Protein AF-A0A5C3MSL3-F1 (afdb_monomer_lite)

S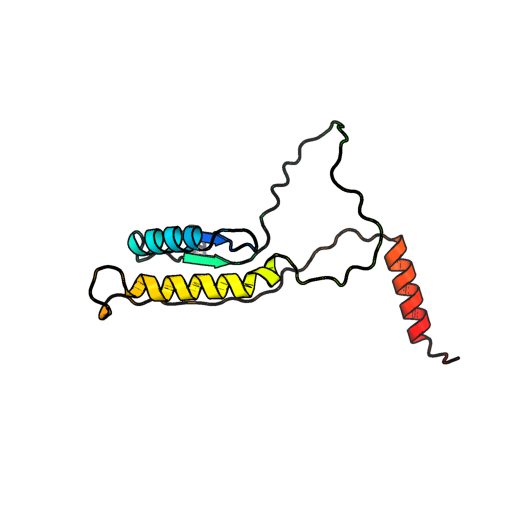equence (151 aa):
MAVPETPQAGSREKDAYEIRITPGGKIQGWVANALEFLEKNKNKPLVLHTLPGKQNKTPEMDGQNVRDTTTRTTETRKQGLSPSTSAVPRLISVVEIIKREFIKLDGSPEDRTLHQYNQIGCLEQTDTVIDETGDEARRDALLKALEGKNQ

Secondary structure (DSSP, 8-state):
-PPPPP---------PEEEE--TTS-HHHHHHHHHHHHHH-TTS-EEEE-PPPP--------------S----------PPPHHHHTHHHHHHHHHHHHHHHHHSSS-GGG--------------------HHHHHHHHHHHHHHHT----

Foldseek 3Di:
DDDDDDPPDDDPDPQEAEDAFFPPDDLVVLLVVLLVCCVVPVPGHYHYALDDDPPPPPDDDDDDDDDDDDDDDPDPPPDDDDRSVVRVVVSVVSVVSNVVVNCVPPDDSVVDDDDDDDDDDDDPDPPPPPPVVVVVVVVVVVVVVVVPDDD

Structure (mmCIF, N/CA/C/O backbone):
data_AF-A0A5C3MSL3-F1
#
_entry.id   AF-A0A5C3MSL3-F1
#
loop_
_atom_site.group_PDB
_atom_site.id
_atom_site.type_symbol
_atom_site.label_atom_id
_atom_site.label_alt_id
_atom_site.label_comp_id
_atom_site.label_asym_id
_atom_site.label_entity_id
_atom_site.label_seq_id
_atom_site.pdbx_PDB_ins_code
_atom_site.Cartn_x
_atom_site.Cartn_y
_atom_site.Cartn_z
_atom_site.occupancy
_atom_site.B_iso_or_equiv
_atom_site.auth_seq_id
_atom_site.auth_comp_id
_atom_site.auth_asym_id
_atom_site.auth_atom_id
_atom_site.pdbx_PDB_model_num
ATOM 1 N N . MET A 1 1 ? -14.176 -52.289 1.161 1.00 40.97 1 MET A N 1
ATOM 2 C CA . MET A 1 1 ? -13.041 -51.355 1.006 1.00 40.97 1 MET A CA 1
ATOM 3 C C . MET A 1 1 ? -13.606 -50.039 0.507 1.00 40.97 1 MET A C 1
ATOM 5 O O . MET A 1 1 ? -13.951 -49.952 -0.661 1.00 40.97 1 MET A O 1
ATOM 9 N N . ALA A 1 2 ? -13.821 -49.083 1.409 1.00 46.75 2 ALA A N 1
ATOM 10 C CA . ALA A 1 2 ? -14.269 -47.740 1.056 1.00 46.75 2 ALA A CA 1
ATOM 11 C C . ALA A 1 2 ? -13.032 -46.846 0.931 1.00 46.75 2 ALA A C 1
ATOM 13 O O . ALA A 1 2 ? -12.163 -46.863 1.803 1.00 46.75 2 ALA A O 1
ATOM 14 N N . VAL A 1 3 ? -12.932 -46.143 -0.190 1.00 56.00 3 VAL A N 1
ATOM 15 C CA . VAL A 1 3 ? -11.865 -45.185 -0.484 1.00 56.00 3 VAL A CA 1
ATOM 16 C C . VAL A 1 3 ? -12.135 -43.926 0.351 1.00 56.00 3 VAL A C 1
ATOM 18 O O . VAL A 1 3 ? -13.281 -43.476 0.351 1.00 56.00 3 VAL A O 1
ATOM 21 N N . PRO A 1 4 ? -11.161 -43.358 1.081 1.00 53.53 4 PRO A N 1
ATOM 22 C CA . PRO A 1 4 ? -11.384 -42.105 1.788 1.00 53.53 4 PRO A CA 1
ATOM 23 C C . PRO A 1 4 ? -11.431 -40.944 0.788 1.00 53.53 4 PRO A C 1
ATOM 25 O O . PRO A 1 4 ? -10.540 -40.795 -0.050 1.00 53.53 4 PRO A O 1
ATOM 28 N N . GLU A 1 5 ? -12.487 -40.138 0.885 1.00 47.66 5 GLU A N 1
ATOM 29 C CA . GLU A 1 5 ? -12.638 -38.881 0.161 1.00 47.66 5 GLU A CA 1
ATOM 30 C C . GLU A 1 5 ? -11.492 -37.927 0.512 1.00 47.66 5 GLU A C 1
ATOM 32 O O . GLU A 1 5 ? -11.238 -37.598 1.672 1.00 47.66 5 GLU A O 1
ATOM 37 N N . THR A 1 6 ? -10.787 -37.480 -0.520 1.00 56.47 6 THR A N 1
ATOM 38 C CA . THR A 1 6 ? -9.798 -36.410 -0.449 1.00 56.47 6 THR A CA 1
ATOM 39 C C . THR A 1 6 ? -10.501 -35.114 -0.024 1.00 56.47 6 THR A C 1
ATOM 41 O O . THR A 1 6 ? -11.505 -34.756 -0.646 1.00 56.47 6 THR A O 1
ATOM 44 N N . PRO A 1 7 ? -10.007 -34.366 0.981 1.00 48.31 7 PRO A N 1
ATOM 45 C CA . PRO A 1 7 ? -10.606 -33.088 1.337 1.00 48.31 7 PRO A CA 1
ATOM 46 C C . PRO A 1 7 ? -10.430 -32.121 0.164 1.00 48.31 7 PRO A C 1
ATOM 48 O O . PRO A 1 7 ? -9.307 -31.781 -0.220 1.00 48.31 7 PRO A O 1
ATOM 51 N N . GLN A 1 8 ? -11.554 -31.712 -0.427 1.00 42.12 8 GLN A N 1
ATOM 52 C CA . GLN A 1 8 ? -11.591 -30.693 -1.467 1.00 42.12 8 GLN A CA 1
ATOM 53 C C . GLN A 1 8 ? -10.931 -29.423 -0.929 1.00 42.12 8 GLN A C 1
ATOM 55 O O . GLN A 1 8 ? -11.330 -28.881 0.103 1.00 42.12 8 GLN A O 1
ATOM 60 N N . ALA A 1 9 ? -9.890 -28.974 -1.627 1.00 41.22 9 ALA A N 1
ATOM 61 C CA . ALA A 1 9 ? -9.229 -27.711 -1.370 1.00 41.22 9 ALA A CA 1
ATOM 62 C C . ALA A 1 9 ? -10.275 -26.592 -1.436 1.00 41.22 9 ALA A C 1
ATOM 64 O O . ALA A 1 9 ? -10.792 -26.280 -2.509 1.00 41.22 9 ALA A O 1
ATOM 65 N N . GLY A 1 10 ? -10.602 -26.028 -0.271 1.00 38.47 10 GLY A N 1
ATOM 66 C CA . GLY A 1 10 ? -11.522 -24.910 -0.149 1.00 38.47 10 GLY A CA 1
ATOM 67 C C . GLY A 1 10 ? -11.121 -23.797 -1.109 1.00 38.47 10 GLY A C 1
ATOM 68 O O . GLY A 1 10 ? -9.976 -23.335 -1.115 1.00 38.47 10 GLY A O 1
ATOM 69 N N . SER A 1 11 ? -12.073 -23.390 -1.939 1.00 45.75 11 SER A N 1
ATOM 70 C CA . SER A 1 11 ? -12.017 -22.180 -2.743 1.00 45.75 11 SER A CA 1
ATOM 71 C C . SER A 1 11 ? -11.626 -21.003 -1.846 1.00 45.75 11 SER A C 1
ATOM 73 O O . SER A 1 11 ? -12.448 -20.512 -1.078 1.00 45.75 11 SER A O 1
ATOM 75 N N . ARG A 1 12 ? -10.359 -20.568 -1.907 1.00 50.31 12 ARG A N 1
ATOM 76 C CA . ARG A 1 12 ? -9.903 -19.317 -1.287 1.00 50.31 12 ARG A CA 1
ATOM 77 C C . ARG A 1 12 ? -10.667 -18.174 -1.950 1.00 50.31 12 ARG A C 1
ATOM 79 O O . ARG A 1 12 ? -10.288 -17.735 -3.037 1.00 50.31 12 ARG A O 1
ATOM 86 N N . GLU A 1 13 ? -11.756 -17.727 -1.333 1.00 53.75 13 GLU A N 1
ATOM 87 C CA . GLU A 1 13 ? -12.393 -16.465 -1.695 1.00 53.75 13 GLU A CA 1
ATOM 88 C C . GLU A 1 13 ? -11.326 -15.363 -1.685 1.00 53.75 13 GLU A C 1
ATOM 90 O O . GLU A 1 13 ? -10.503 -15.254 -0.771 1.00 53.75 13 GLU A O 1
ATOM 95 N N . LYS A 1 14 ? -11.274 -14.589 -2.772 1.00 58.66 14 LYS A N 1
ATOM 96 C CA . LYS A 1 14 ? -10.357 -13.458 -2.951 1.00 58.66 14 LYS A CA 1
ATOM 97 C C . LYS A 1 14 ? -10.824 -12.293 -2.074 1.00 58.66 14 LYS A C 1
ATOM 99 O O . LYS A 1 14 ? -11.345 -11.308 -2.579 1.00 58.66 14 LYS A O 1
ATOM 104 N N . ASP A 1 15 ? -10.657 -12.425 -0.764 1.00 74.88 15 ASP A N 1
ATOM 105 C CA . ASP A 1 15 ? -11.142 -11.465 0.237 1.00 74.88 15 ASP A CA 1
ATOM 106 C C . ASP A 1 15 ? -10.141 -10.355 0.592 1.00 74.88 15 ASP A C 1
ATOM 108 O O . ASP A 1 15 ? -10.386 -9.549 1.492 1.00 74.88 15 ASP A O 1
ATOM 112 N N . ALA A 1 16 ? -9.005 -10.299 -0.104 1.00 87.19 16 ALA A N 1
ATOM 113 C CA . ALA A 1 16 ? -8.010 -9.255 0.088 1.00 87.19 16 ALA A CA 1
ATOM 114 C C . ALA A 1 16 ? -8.337 -8.017 -0.754 1.00 87.19 16 ALA A C 1
ATOM 116 O O . ALA A 1 16 ? -8.535 -8.114 -1.966 1.00 87.19 16 ALA A O 1
ATOM 117 N N . TYR A 1 17 ? -8.345 -6.841 -0.125 1.00 94.88 17 TYR A N 1
ATOM 118 C CA . TYR A 1 17 ? -8.438 -5.578 -0.852 1.00 94.88 17 TYR A CA 1
ATOM 119 C C . TYR A 1 17 ? -7.045 -5.139 -1.296 1.00 94.88 17 TYR A C 1
ATOM 121 O O . TYR A 1 17 ? -6.166 -4.898 -0.470 1.00 94.88 17 TYR A O 1
ATOM 129 N N . GLU A 1 18 ? -6.830 -5.070 -2.608 1.00 95.00 18 GLU A N 1
ATOM 130 C CA . GLU A 1 18 ? -5.521 -4.812 -3.207 1.00 95.00 18 GLU A CA 1
ATOM 131 C C . GLU A 1 18 ? -5.391 -3.356 -3.677 1.00 95.00 18 GLU A C 1
ATOM 133 O O . GLU A 1 18 ? -6.204 -2.857 -4.457 1.00 95.00 18 GLU A O 1
ATOM 138 N N . ILE A 1 19 ? -4.321 -2.680 -3.255 1.00 95.88 19 ILE A N 1
ATOM 139 C CA . ILE A 1 19 ? -3.948 -1.337 -3.703 1.00 95.88 19 ILE A CA 1
ATOM 140 C C . ILE A 1 19 ? -2.571 -1.387 -4.367 1.00 95.88 19 ILE A C 1
ATOM 142 O O . ILE A 1 19 ? -1.545 -1.654 -3.735 1.00 95.88 19 ILE A O 1
ATOM 146 N N . ARG A 1 20 ? -2.532 -1.042 -5.658 1.00 95.56 20 ARG A N 1
ATOM 147 C CA . ARG A 1 20 ? -1.283 -0.893 -6.409 1.00 95.56 20 ARG A CA 1
ATOM 148 C C . ARG A 1 20 ? -0.695 0.505 -6.225 1.00 95.56 20 ARG A C 1
ATOM 150 O O . ARG A 1 20 ? -1.306 1.502 -6.616 1.00 95.56 20 ARG A O 1
ATOM 157 N N . ILE A 1 21 ? 0.538 0.570 -5.729 1.00 96.50 21 ILE A N 1
ATOM 158 C CA . ILE A 1 21 ? 1.320 1.806 -5.640 1.00 96.50 21 ILE A CA 1
ATOM 159 C C . ILE A 1 21 ? 2.131 1.991 -6.920 1.00 96.50 21 ILE A C 1
ATOM 161 O O . ILE A 1 21 ? 2.872 1.107 -7.349 1.00 96.50 21 ILE A O 1
ATOM 165 N N . THR A 1 22 ? 1.988 3.162 -7.538 1.00 94.81 22 THR A N 1
ATOM 166 C CA . THR A 1 22 ? 2.663 3.523 -8.791 1.00 94.81 22 THR A CA 1
ATOM 167 C C . THR A 1 22 ? 3.440 4.832 -8.630 1.00 94.81 22 THR A C 1
ATOM 169 O O . THR A 1 22 ? 3.104 5.635 -7.760 1.00 94.81 22 THR A O 1
ATOM 172 N N . PRO A 1 23 ? 4.458 5.114 -9.462 1.00 89.62 23 PRO A N 1
ATOM 173 C CA . PRO A 1 23 ? 5.224 6.357 -9.341 1.00 89.62 23 PRO A CA 1
ATOM 174 C C . PRO A 1 23 ? 4.375 7.635 -9.492 1.00 89.62 23 PRO A C 1
ATOM 176 O O . PRO A 1 23 ? 4.633 8.624 -8.811 1.00 89.62 23 PRO A O 1
ATOM 179 N N . GLY A 1 24 ? 3.344 7.610 -10.347 1.00 87.62 24 GLY A N 1
ATOM 180 C CA . GLY A 1 24 ? 2.520 8.782 -10.679 1.00 87.62 24 GLY A CA 1
ATOM 181 C C . GLY A 1 24 ? 1.227 8.958 -9.871 1.00 87.62 24 GLY A C 1
ATOM 182 O O . GLY A 1 24 ? 0.539 9.959 -10.049 1.00 87.62 24 GLY A O 1
ATOM 183 N N . GLY A 1 25 ? 0.850 8.009 -9.009 1.00 90.25 25 GLY A N 1
ATOM 184 C CA . GLY A 1 25 ? -0.418 8.095 -8.275 1.00 90.25 25 GLY A CA 1
ATOM 185 C C . GLY A 1 25 ? -0.367 9.014 -7.050 1.00 90.25 25 GLY A C 1
ATOM 186 O O . GLY A 1 25 ? 0.701 9.303 -6.507 1.00 90.25 25 GLY A O 1
ATOM 187 N N . LYS A 1 26 ? -1.530 9.487 -6.591 1.00 95.38 26 LYS A N 1
ATOM 188 C CA . LYS A 1 26 ? -1.647 10.417 -5.455 1.00 95.38 26 LYS A CA 1
ATOM 189 C C . LYS A 1 26 ? -1.656 9.661 -4.121 1.00 95.38 26 LYS A C 1
ATOM 191 O O . LYS A 1 26 ? -2.559 8.866 -3.881 1.00 95.38 26 LYS A O 1
ATOM 196 N N . ILE A 1 27 ? -0.709 9.980 -3.229 1.00 96.31 27 ILE A N 1
ATOM 197 C CA . ILE A 1 27 ? -0.582 9.344 -1.900 1.00 96.31 27 ILE A CA 1
ATOM 198 C C . ILE A 1 27 ? -1.868 9.466 -1.084 1.00 96.31 27 ILE A C 1
ATOM 200 O O . ILE A 1 27 ? -2.341 8.471 -0.547 1.00 96.31 27 ILE A O 1
ATOM 204 N N . GLN A 1 28 ? -2.456 10.664 -1.044 1.00 96.81 28 GLN A N 1
ATOM 205 C CA . GLN A 1 28 ? -3.673 10.935 -0.276 1.00 96.81 28 GLN A CA 1
ATOM 206 C C . GLN A 1 28 ? -4.829 10.003 -0.656 1.00 96.81 28 GLN A C 1
ATOM 208 O O . GLN A 1 28 ? -5.530 9.526 0.226 1.00 96.81 28 GLN A O 1
ATOM 213 N N . GLY A 1 29 ? -4.989 9.690 -1.948 1.00 96.69 29 GLY A N 1
ATOM 214 C CA . GLY A 1 29 ? -6.045 8.789 -2.410 1.00 96.69 29 GLY A CA 1
ATOM 215 C C . GLY A 1 29 ? -5.855 7.356 -1.911 1.00 96.69 29 GLY A C 1
ATOM 216 O O . GLY A 1 29 ? -6.805 6.739 -1.445 1.00 96.69 29 GLY A O 1
ATOM 217 N N . TRP A 1 30 ? -4.625 6.833 -1.942 1.00 97.81 30 TRP A N 1
ATOM 218 C CA . TRP A 1 30 ? -4.350 5.494 -1.408 1.00 97.81 30 TRP A CA 1
ATOM 219 C C . TRP A 1 30 ? -4.544 5.421 0.102 1.00 97.81 30 TRP A C 1
ATOM 221 O O . TRP A 1 30 ? -5.105 4.446 0.588 1.00 97.81 30 TRP A O 1
ATOM 231 N N . VAL A 1 31 ? -4.096 6.447 0.831 1.00 97.56 31 VAL A N 1
ATOM 232 C CA . VAL A 1 31 ? -4.230 6.509 2.292 1.00 97.56 31 VAL A CA 1
ATOM 233 C C . VAL A 1 31 ? -5.702 6.581 2.693 1.00 97.56 31 VAL A C 1
ATOM 235 O O . VAL A 1 31 ? -6.124 5.794 3.532 1.00 97.56 31 VAL A O 1
ATOM 238 N N . ALA A 1 32 ? -6.491 7.458 2.065 1.00 96.81 32 ALA A N 1
ATOM 239 C CA . ALA A 1 32 ? -7.920 7.584 2.349 1.00 96.81 32 ALA A CA 1
ATOM 240 C C . ALA A 1 32 ? -8.661 6.260 2.109 1.00 96.81 32 ALA A C 1
ATOM 242 O O . ALA A 1 32 ? -9.328 5.758 3.010 1.00 96.81 32 ALA A O 1
ATOM 243 N N . ASN A 1 33 ? -8.449 5.641 0.943 1.00 96.50 33 ASN A N 1
ATOM 244 C CA . ASN A 1 33 ? -9.075 4.363 0.602 1.00 96.50 33 ASN A CA 1
ATOM 245 C C . ASN A 1 33 ? -8.654 3.232 1.555 1.00 96.50 33 ASN A C 1
ATOM 247 O O . ASN A 1 33 ? -9.457 2.359 1.873 1.00 96.50 33 ASN A O 1
ATOM 251 N N . ALA A 1 34 ? -7.391 3.218 1.992 1.00 96.44 34 ALA A N 1
ATOM 252 C CA . ALA A 1 34 ? -6.884 2.215 2.921 1.00 96.44 34 ALA A CA 1
ATOM 253 C C . ALA A 1 34 ? -7.491 2.365 4.321 1.00 96.44 34 ALA A C 1
ATOM 255 O O . ALA A 1 34 ? -7.911 1.370 4.906 1.00 96.44 34 ALA A O 1
ATOM 256 N N . LEU A 1 35 ? -7.550 3.591 4.850 1.00 95.19 35 LEU A N 1
ATOM 257 C CA . LEU A 1 35 ? -8.123 3.861 6.170 1.00 95.19 35 LEU A CA 1
ATOM 258 C C . LEU A 1 35 ? -9.621 3.547 6.197 1.00 95.19 35 LEU A C 1
ATOM 260 O O . LEU A 1 35 ? -10.069 2.834 7.091 1.00 95.19 35 LEU A O 1
ATOM 264 N N . GLU A 1 36 ? -10.365 3.987 5.178 1.00 94.69 36 GLU A N 1
ATOM 265 C CA . GLU A 1 36 ? -11.790 3.675 5.033 1.00 94.69 36 GLU A CA 1
ATOM 266 C C . GLU A 1 36 ? -12.033 2.158 4.971 1.00 94.69 36 GLU A C 1
ATOM 268 O O . GLU A 1 36 ? -12.956 1.635 5.600 1.00 94.69 36 GLU A O 1
ATOM 273 N N . PHE A 1 37 ? -11.191 1.425 4.235 1.00 94.81 37 PHE A N 1
ATOM 274 C CA . PHE A 1 37 ? -11.301 -0.027 4.146 1.00 94.81 37 PHE A CA 1
ATOM 275 C C . PHE A 1 37 ? -11.050 -0.713 5.494 1.00 94.81 37 PHE A C 1
ATOM 277 O O . PHE A 1 37 ? -11.843 -1.573 5.882 1.00 94.81 37 PHE A O 1
ATOM 284 N N . LEU A 1 38 ? -9.975 -0.341 6.198 1.00 92.44 38 LEU A N 1
ATOM 285 C CA . LEU A 1 38 ? -9.598 -0.935 7.486 1.00 92.44 38 LEU A CA 1
ATOM 286 C C . LEU A 1 38 ? -10.633 -0.649 8.581 1.00 92.44 38 LEU A C 1
ATOM 288 O O . LEU A 1 38 ? -10.880 -1.503 9.429 1.00 92.44 38 LEU A O 1
ATOM 292 N N . GLU A 1 39 ? -11.265 0.525 8.552 1.00 90.06 39 GLU A N 1
ATOM 293 C CA . GLU A 1 39 ? -12.347 0.871 9.475 1.00 90.06 39 GLU A CA 1
ATOM 294 C C . GLU A 1 39 ? -13.591 0.002 9.242 1.00 90.06 39 GLU A C 1
ATOM 296 O O . GLU A 1 39 ? -14.163 -0.548 10.186 1.00 90.06 39 GLU A O 1
ATOM 301 N N . LYS A 1 40 ? -13.982 -0.172 7.973 1.00 91.12 40 LYS A N 1
ATOM 302 C CA . LYS A 1 40 ? -15.175 -0.941 7.591 1.00 91.12 40 LYS A CA 1
ATOM 303 C C . LYS A 1 40 ? -14.981 -2.457 7.686 1.00 91.12 40 LYS A C 1
ATOM 305 O O . LYS A 1 40 ? -15.960 -3.179 7.861 1.00 91.12 40 LYS A O 1
ATOM 310 N N . ASN A 1 41 ? -13.749 -2.956 7.565 1.00 91.69 41 ASN A N 1
ATOM 311 C CA . ASN A 1 41 ? -13.460 -4.384 7.405 1.00 91.69 41 ASN A CA 1
ATOM 312 C C . ASN A 1 41 ? -12.368 -4.873 8.372 1.00 91.69 41 ASN A C 1
ATOM 314 O O . ASN A 1 41 ? -11.238 -5.131 7.969 1.00 91.69 41 ASN A O 1
ATOM 318 N N . LYS A 1 42 ? -12.720 -5.088 9.647 1.00 85.81 42 LYS A N 1
ATOM 319 C CA . LYS A 1 42 ? -11.754 -5.484 10.696 1.00 85.81 42 LYS A CA 1
ATOM 320 C C . LYS A 1 42 ? -11.038 -6.822 10.456 1.00 85.81 42 LYS A C 1
ATOM 322 O O . LYS A 1 42 ? -9.913 -6.995 10.906 1.00 85.81 42 LYS A O 1
ATOM 327 N N . ASN A 1 43 ? -11.678 -7.756 9.751 1.00 87.88 43 ASN A N 1
ATOM 328 C CA . ASN A 1 43 ? -11.166 -9.120 9.561 1.00 87.88 43 ASN A CA 1
ATOM 329 C C . ASN A 1 43 ? -10.648 -9.387 8.141 1.00 87.88 43 ASN A C 1
ATOM 331 O O . ASN A 1 43 ? -10.340 -10.534 7.819 1.00 87.88 43 ASN A O 1
ATOM 335 N N . LYS A 1 44 ? -10.582 -8.366 7.275 1.00 91.94 44 LYS A N 1
ATOM 336 C CA . LYS A 1 44 ? -10.129 -8.540 5.890 1.00 91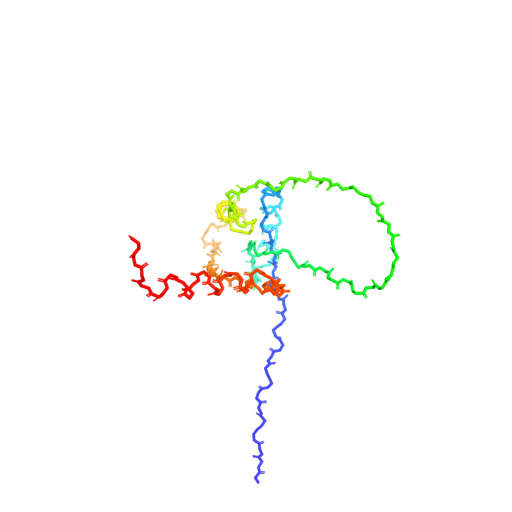.94 44 LYS A CA 1
ATOM 337 C C . LYS A 1 44 ? -8.732 -7.954 5.686 1.00 91.94 44 LYS A C 1
ATOM 339 O O . LYS A 1 44 ? -8.471 -6.835 6.127 1.00 91.94 44 LYS A O 1
ATOM 344 N N . PRO A 1 45 ? -7.831 -8.672 4.997 1.00 94.62 45 PRO A N 1
ATOM 345 C CA . PRO A 1 45 ? -6.491 -8.171 4.751 1.00 94.62 45 PRO A CA 1
ATOM 346 C C . PRO A 1 45 ? -6.493 -7.060 3.692 1.00 94.62 45 PRO A C 1
ATOM 348 O O . PRO A 1 45 ? -7.134 -7.165 2.645 1.00 94.62 45 PRO A O 1
ATOM 351 N N . LEU A 1 46 ? -5.713 -6.012 3.956 1.00 96.25 46 LEU A N 1
ATOM 352 C CA . LEU A 1 46 ? -5.331 -4.990 2.984 1.00 96.25 46 LEU A CA 1
ATOM 353 C C . LEU A 1 46 ? -3.962 -5.354 2.396 1.00 96.25 46 LEU A C 1
ATOM 355 O O . LEU A 1 46 ? -2.995 -5.537 3.135 1.00 96.25 46 LEU A O 1
ATOM 359 N N . VAL A 1 47 ? -3.860 -5.415 1.071 1.00 97.06 47 VAL A N 1
ATOM 360 C CA . VAL A 1 47 ? -2.618 -5.727 0.357 1.00 97.06 47 VAL A CA 1
ATOM 361 C C . VAL A 1 47 ? -2.155 -4.495 -0.403 1.00 97.06 47 VAL A C 1
ATOM 363 O O . VAL A 1 47 ? -2.851 -4.000 -1.284 1.00 97.06 47 VAL A O 1
ATOM 366 N N . LEU A 1 48 ? -0.949 -4.015 -0.102 1.00 97.38 48 LEU A N 1
ATOM 367 C CA . LEU A 1 48 ? -0.301 -2.952 -0.867 1.00 97.38 48 LEU A CA 1
ATOM 368 C C . LEU A 1 48 ? 0.892 -3.524 -1.631 1.00 97.38 48 LEU A C 1
ATOM 370 O O . LEU A 1 48 ? 1.758 -4.164 -1.038 1.00 97.38 48 LEU A O 1
ATOM 374 N N . HIS A 1 49 ? 0.960 -3.285 -2.940 1.00 95.75 49 HIS A N 1
ATOM 375 C CA . HIS A 1 49 ? 2.020 -3.846 -3.781 1.00 95.75 49 HIS A CA 1
ATOM 376 C C . HIS A 1 49 ? 2.465 -2.890 -4.892 1.00 95.75 49 HIS A C 1
ATOM 378 O O . HIS A 1 49 ? 1.749 -1.967 -5.277 1.00 95.75 49 HIS A O 1
ATOM 384 N N . THR A 1 50 ? 3.648 -3.139 -5.455 1.00 95.50 50 THR A N 1
ATOM 385 C CA . THR A 1 50 ? 4.184 -2.401 -6.615 1.00 95.50 50 THR A CA 1
ATOM 386 C C . THR A 1 50 ? 4.253 -3.245 -7.887 1.00 95.50 50 THR A C 1
ATOM 388 O O . THR A 1 50 ? 4.833 -2.805 -8.882 1.00 95.50 50 THR A O 1
ATOM 391 N N . LEU A 1 51 ? 3.653 -4.446 -7.890 1.00 92.00 51 LEU A N 1
ATOM 392 C CA . LEU A 1 51 ? 3.631 -5.329 -9.066 1.00 92.00 51 LEU A CA 1
ATOM 393 C C . LEU A 1 51 ? 3.193 -4.580 -10.347 1.00 92.00 51 LEU A C 1
ATOM 395 O O . LEU A 1 51 ? 2.391 -3.634 -10.272 1.00 92.00 51 LEU A O 1
ATOM 399 N N . PRO A 1 52 ? 3.714 -4.970 -11.525 1.00 88.12 52 PRO A N 1
ATOM 400 C CA . PRO A 1 52 ? 3.295 -4.418 -12.806 1.00 88.12 52 PRO A CA 1
ATOM 401 C C . PRO A 1 52 ? 1.778 -4.516 -12.994 1.00 88.12 52 PRO A C 1
ATOM 403 O O . PRO A 1 52 ? 1.115 -5.394 -12.443 1.00 88.12 52 PRO A O 1
ATOM 406 N N . GLY A 1 53 ? 1.210 -3.589 -13.765 1.00 81.62 53 GLY A N 1
ATOM 407 C CA . GLY A 1 53 ? -0.209 -3.655 -14.103 1.00 81.62 53 GLY A CA 1
ATOM 408 C C . GLY A 1 53 ? -0.485 -4.891 -14.955 1.00 81.62 53 GLY A C 1
ATOM 409 O O . GLY A 1 53 ? 0.326 -5.228 -15.817 1.00 81.62 53 GLY A O 1
ATOM 410 N N . LYS A 1 54 ? -1.625 -5.550 -14.732 1.00 77.56 54 LYS A N 1
ATOM 411 C CA . LYS A 1 54 ? -2.089 -6.627 -15.610 1.00 77.56 54 LYS A CA 1
ATOM 412 C C . LYS A 1 54 ? -2.280 -6.034 -17.009 1.00 77.56 54 LYS A C 1
ATOM 414 O O . LYS A 1 54 ? -3.067 -5.105 -17.176 1.00 77.56 54 LYS A O 1
ATOM 419 N N . GLN A 1 55 ? -1.524 -6.517 -17.992 1.00 63.56 55 GLN A N 1
ATOM 420 C CA . GLN A 1 55 ? -1.797 -6.191 -19.387 1.00 63.56 55 GLN A CA 1
ATOM 421 C C . GLN A 1 55 ? -3.068 -6.943 -19.776 1.00 63.56 55 GLN A C 1
ATOM 423 O O . GLN A 1 55 ? -3.053 -8.168 -19.888 1.00 63.56 55 GLN A O 1
ATOM 428 N N . ASN A 1 56 ? -4.174 -6.226 -19.952 1.00 48.78 56 ASN A N 1
ATOM 429 C CA . ASN A 1 56 ? -5.365 -6.805 -20.557 1.00 48.78 56 ASN A CA 1
ATOM 430 C C . ASN A 1 56 ? -5.057 -7.017 -22.045 1.00 48.78 56 ASN A C 1
ATOM 432 O O . ASN A 1 56 ? -5.260 -6.118 -22.854 1.00 48.78 56 ASN A O 1
ATOM 436 N N . LYS A 1 57 ? -4.506 -8.180 -22.405 1.00 47.25 57 LYS A N 1
ATOM 437 C CA . LYS A 1 57 ? -4.489 -8.628 -23.799 1.00 47.25 57 LYS A CA 1
ATOM 438 C C . LYS A 1 57 ? -5.916 -9.041 -24.151 1.00 47.25 57 LYS A C 1
ATOM 440 O O . LYS A 1 57 ? -6.307 -10.173 -23.892 1.00 47.25 57 LYS A O 1
ATOM 445 N N . THR A 1 58 ? -6.704 -8.122 -24.696 1.00 43.75 58 THR A N 1
ATOM 446 C CA . THR A 1 58 ? -7.838 -8.488 -25.550 1.00 43.75 58 THR A CA 1
ATOM 447 C C . THR A 1 58 ? -7.261 -9.046 -26.851 1.00 43.75 58 THR A C 1
ATOM 449 O O . THR A 1 58 ? -6.514 -8.327 -27.518 1.00 43.75 58 THR A O 1
ATOM 452 N N . PRO A 1 59 ? -7.525 -10.312 -27.212 1.00 58.38 59 PRO A N 1
ATOM 453 C CA . PRO A 1 59 ? -7.169 -10.823 -28.520 1.00 58.38 59 PRO A CA 1
ATOM 454 C C . PRO A 1 59 ? -8.322 -10.497 -29.467 1.00 58.38 59 PRO A C 1
ATOM 456 O O . PRO A 1 59 ? -9.280 -11.257 -29.538 1.00 58.38 59 PRO A O 1
ATOM 459 N N . GLU A 1 60 ? -8.251 -9.374 -30.177 1.00 47.19 60 GLU A N 1
ATOM 460 C CA . GLU A 1 60 ? -9.116 -9.159 -31.339 1.00 47.19 60 GLU A CA 1
ATOM 461 C C . GLU A 1 60 ? -8.293 -8.712 -32.545 1.00 47.19 60 GLU A C 1
ATOM 463 O O . GLU A 1 60 ? -7.369 -7.901 -32.447 1.00 47.19 60 GLU A O 1
ATOM 468 N N . MET A 1 61 ? -8.605 -9.382 -33.652 1.00 49.66 61 MET A N 1
ATOM 469 C CA . MET A 1 61 ? -7.989 -9.315 -34.965 1.00 49.66 61 MET A CA 1
ATOM 470 C C . MET A 1 61 ? -8.211 -7.963 -35.648 1.00 49.66 61 MET A C 1
ATOM 472 O O . MET A 1 61 ? -9.250 -7.334 -35.484 1.00 49.66 61 MET A O 1
ATOM 476 N N . ASP A 1 62 ? -7.242 -7.657 -36.510 1.00 42.84 62 ASP A N 1
ATOM 477 C CA . ASP A 1 62 ? -7.308 -6.839 -37.721 1.00 42.84 62 ASP A CA 1
ATOM 478 C C . ASP A 1 62 ? -7.587 -5.331 -37.642 1.00 42.84 62 ASP A C 1
ATOM 480 O O . ASP A 1 62 ? -8.553 -4.840 -37.069 1.00 42.84 62 ASP A O 1
ATOM 484 N N . GLY A 1 63 ? -6.761 -4.606 -38.403 1.00 40.03 63 GLY A N 1
ATOM 485 C CA . GLY A 1 63 ? -7.124 -3.311 -38.970 1.00 40.03 63 GLY A CA 1
ATOM 486 C C . GLY A 1 63 ? -6.224 -2.156 -38.552 1.00 40.03 63 GLY A C 1
ATOM 487 O O . GLY A 1 63 ? -6.405 -1.548 -37.505 1.00 40.03 63 GLY A O 1
ATOM 488 N N . GLN A 1 64 ? -5.280 -1.821 -39.432 1.00 46.50 64 GLN A N 1
ATOM 489 C CA . GLN A 1 64 ? -4.509 -0.576 -39.468 1.00 46.50 64 GLN A CA 1
ATOM 490 C C . GLN A 1 64 ? -5.256 0.657 -38.921 1.00 46.50 64 GLN A C 1
ATOM 492 O O . GLN A 1 64 ? -6.260 1.075 -39.490 1.00 46.50 64 GLN A O 1
ATOM 497 N N . ASN A 1 65 ? -4.635 1.375 -37.981 1.00 38.53 65 ASN A N 1
ATOM 498 C CA . ASN A 1 65 ? -4.344 2.782 -38.246 1.00 38.53 65 ASN A CA 1
ATOM 499 C C . ASN A 1 65 ? -3.109 3.270 -37.482 1.00 38.53 65 ASN A C 1
ATOM 501 O O . ASN A 1 65 ? -2.991 3.171 -36.263 1.00 38.53 65 ASN A O 1
ATOM 505 N N . VAL A 1 66 ? -2.191 3.805 -38.272 1.00 46.22 66 VAL A N 1
ATOM 506 C CA . VAL A 1 66 ? -0.986 4.518 -37.884 1.00 46.22 66 VAL A CA 1
ATOM 507 C C . VAL A 1 66 ? -1.406 5.904 -37.403 1.00 46.22 66 VAL A C 1
ATOM 509 O O . VAL A 1 66 ? -2.041 6.627 -38.166 1.00 46.22 66 VAL A O 1
ATOM 512 N N . ARG A 1 67 ? -0.988 6.312 -36.198 1.00 45.22 67 ARG A N 1
ATOM 513 C CA . ARG A 1 67 ? -0.269 7.585 -35.992 1.00 45.22 67 ARG A CA 1
ATOM 514 C C . ARG A 1 67 ? 0.166 7.808 -34.545 1.00 45.22 67 ARG A C 1
ATOM 516 O O . ARG A 1 67 ? -0.641 7.856 -33.628 1.00 45.22 67 ARG A O 1
ATOM 523 N N . ASP A 1 68 ? 1.479 7.995 -34.451 1.00 40.19 68 ASP A N 1
ATOM 524 C CA . ASP A 1 68 ? 2.224 8.901 -33.583 1.00 40.19 68 ASP A CA 1
ATOM 525 C C . ASP A 1 68 ? 1.930 8.906 -32.086 1.00 40.19 68 ASP A C 1
ATOM 527 O O . ASP A 1 68 ? 0.981 9.522 -31.616 1.00 40.19 68 ASP A O 1
ATOM 531 N N . THR A 1 69 ? 2.911 8.426 -31.316 1.00 36.19 69 THR A N 1
ATOM 532 C CA . THR A 1 69 ? 3.659 9.330 -30.430 1.00 36.19 69 THR A CA 1
ATOM 533 C C . THR A 1 69 ? 5.064 8.772 -30.162 1.00 36.19 69 THR A C 1
ATOM 535 O O . THR A 1 69 ? 5.248 7.808 -29.427 1.00 36.19 69 THR A O 1
ATOM 538 N N . THR A 1 70 ? 6.049 9.500 -30.695 1.00 39.03 70 THR A N 1
ATOM 539 C CA . THR A 1 70 ? 7.457 9.599 -30.264 1.00 39.03 70 THR A CA 1
ATOM 540 C C . THR A 1 70 ? 8.445 8.535 -30.751 1.00 39.03 70 THR A C 1
ATOM 542 O O . THR A 1 70 ? 8.811 7.590 -30.057 1.00 39.03 70 THR A O 1
ATOM 545 N N . THR A 1 71 ? 9.021 8.845 -31.911 1.00 47.94 71 THR A N 1
ATOM 546 C CA . THR A 1 71 ? 10.442 8.674 -32.231 1.00 47.94 71 THR A CA 1
ATOM 547 C C . THR A 1 71 ? 11.330 8.973 -31.021 1.00 47.94 71 THR A C 1
ATOM 549 O O . THR A 1 71 ? 11.361 10.093 -30.510 1.00 47.94 71 THR A O 1
ATOM 552 N N . ARG A 1 72 ? 12.123 7.991 -30.590 1.00 42.34 72 ARG A N 1
ATOM 553 C CA . ARG A 1 72 ? 13.322 8.246 -29.789 1.00 42.34 72 ARG A CA 1
ATOM 554 C C . ARG A 1 72 ? 14.423 7.289 -30.220 1.00 42.34 72 ARG A C 1
ATOM 556 O O . ARG A 1 72 ? 14.432 6.120 -29.858 1.00 42.34 72 ARG A O 1
ATOM 563 N N . THR A 1 73 ? 15.269 7.853 -31.075 1.00 35.66 73 THR A N 1
ATOM 564 C CA . THR A 1 73 ? 16.702 7.610 -31.231 1.00 35.66 73 THR A CA 1
ATOM 565 C C . THR A 1 73 ? 17.304 6.577 -30.279 1.00 35.66 73 THR A C 1
ATOM 567 O O . THR A 1 73 ? 17.205 6.671 -29.054 1.00 35.66 73 THR A O 1
ATOM 570 N N . THR A 1 74 ? 17.996 5.624 -30.897 1.00 49.44 74 THR A N 1
ATOM 571 C CA . THR A 1 74 ? 18.997 4.734 -30.317 1.00 49.44 74 THR A CA 1
ATOM 572 C C . THR A 1 74 ? 20.088 5.546 -29.620 1.00 49.44 74 THR A C 1
ATOM 574 O O . THR A 1 74 ? 21.097 5.908 -30.215 1.00 49.44 74 THR A O 1
ATOM 577 N N . GLU A 1 75 ? 19.878 5.836 -28.344 1.00 43.00 75 GLU A N 1
ATOM 578 C CA . GLU A 1 75 ? 20.911 6.282 -27.420 1.00 43.00 75 GLU A CA 1
ATOM 579 C C . GLU A 1 75 ? 20.840 5.372 -26.200 1.00 43.00 75 GLU A C 1
ATOM 581 O O . GLU A 1 75 ? 19.771 5.174 -25.616 1.00 43.00 75 GLU A O 1
ATOM 586 N N . THR A 1 76 ? 21.980 4.789 -25.840 1.00 49.75 76 THR A N 1
ATOM 587 C CA . THR A 1 76 ? 22.188 3.901 -24.695 1.00 49.75 76 THR A CA 1
ATOM 588 C C . THR A 1 76 ? 21.755 4.583 -23.397 1.00 49.75 76 THR A C 1
ATOM 590 O O . THR A 1 76 ? 22.554 5.202 -22.690 1.00 49.75 76 THR A O 1
ATOM 593 N N . ARG A 1 77 ? 20.465 4.502 -23.065 1.00 54.12 77 ARG A N 1
ATOM 594 C CA . ARG A 1 77 ? 19.968 4.936 -21.764 1.00 54.12 77 ARG A CA 1
ATOM 595 C C . ARG A 1 77 ? 20.428 3.926 -20.738 1.00 54.12 77 ARG A C 1
ATOM 597 O O . ARG A 1 77 ? 20.073 2.755 -20.826 1.00 54.12 77 ARG A O 1
ATOM 604 N N . LYS A 1 78 ? 21.180 4.410 -19.746 1.00 54.78 78 LYS A N 1
ATOM 605 C CA . LYS A 1 78 ? 21.388 3.717 -18.472 1.00 54.78 78 LYS A CA 1
ATOM 606 C C . LYS A 1 78 ? 20.028 3.165 -18.042 1.00 54.78 78 LYS A C 1
ATOM 608 O O . LYS A 1 78 ? 19.116 3.958 -17.803 1.00 54.78 78 LYS A O 1
ATOM 613 N N . GLN A 1 79 ? 19.869 1.842 -18.059 1.00 60.88 79 GLN A N 1
ATOM 614 C CA . GLN A 1 79 ? 18.621 1.186 -17.681 1.00 60.88 79 GLN A CA 1
ATOM 615 C C . GLN A 1 79 ? 18.306 1.598 -16.242 1.00 60.88 79 GLN A C 1
ATOM 617 O O . GLN A 1 79 ? 18.954 1.159 -15.295 1.00 60.88 79 GLN A O 1
ATOM 622 N N . GLY A 1 80 ? 17.365 2.529 -16.084 1.00 71.62 80 GLY A N 1
ATOM 623 C CA . GLY A 1 80 ? 16.826 2.871 -14.778 1.00 71.62 80 GLY A CA 1
ATOM 624 C C . GLY A 1 80 ? 16.085 1.670 -14.195 1.00 71.62 80 GLY A C 1
ATOM 625 O O . GLY A 1 80 ? 15.689 0.756 -14.918 1.00 71.62 80 GLY A O 1
ATOM 626 N N . LEU A 1 81 ? 15.877 1.681 -12.879 1.00 79.50 81 LEU A N 1
ATOM 627 C CA . LEU A 1 81 ? 15.052 0.680 -12.206 1.00 79.50 81 LEU A CA 1
ATOM 628 C C . LEU A 1 81 ? 13.673 0.575 -12.870 1.00 79.50 81 LEU A C 1
ATOM 630 O O . LEU A 1 81 ? 13.103 1.584 -13.295 1.00 79.50 81 LEU A O 1
ATOM 634 N N . SER A 1 82 ? 13.108 -0.637 -12.897 1.00 84.88 82 SER A N 1
ATOM 635 C CA . SER A 1 82 ? 11.749 -0.846 -13.403 1.00 84.88 82 SER A CA 1
ATOM 636 C C . SER A 1 82 ? 10.746 0.086 -12.691 1.00 84.88 82 SER A C 1
ATOM 638 O O . SER A 1 82 ? 10.947 0.439 -11.520 1.00 84.88 82 SER A O 1
ATOM 640 N N . PRO A 1 83 ? 9.630 0.481 -13.331 1.00 85.62 83 PRO A N 1
ATOM 641 C CA . PRO A 1 83 ? 8.592 1.285 -12.679 1.00 85.62 83 PRO A CA 1
ATOM 642 C C . PRO A 1 83 ? 8.053 0.666 -11.376 1.00 85.62 83 PRO A C 1
ATOM 644 O O . PRO A 1 83 ? 7.662 1.385 -10.460 1.00 85.62 83 PRO A O 1
ATOM 647 N N . SER A 1 84 ? 8.058 -0.666 -11.278 1.00 88.38 84 SER A N 1
ATOM 648 C CA . SER A 1 84 ? 7.663 -1.406 -10.076 1.00 88.38 84 SER A CA 1
ATOM 649 C C . SER A 1 84 ? 8.684 -1.274 -8.949 1.00 88.38 84 SER A C 1
ATOM 651 O O . SER A 1 84 ? 8.314 -1.040 -7.799 1.00 88.38 84 SER A O 1
ATOM 653 N N . THR A 1 85 ? 9.976 -1.365 -9.268 1.00 90.50 85 THR A N 1
ATOM 654 C CA . THR A 1 85 ? 11.054 -1.231 -8.279 1.00 90.50 85 THR A CA 1
ATOM 655 C C . THR A 1 85 ? 11.225 0.223 -7.834 1.00 90.50 85 THR A C 1
ATOM 657 O O . THR A 1 85 ? 11.405 0.492 -6.649 1.00 90.50 85 THR A O 1
ATOM 660 N N . SER A 1 86 ? 11.092 1.184 -8.754 1.00 92.31 86 SER A N 1
ATOM 661 C CA . SER A 1 86 ? 11.196 2.615 -8.431 1.00 92.31 86 SER A CA 1
ATOM 662 C C . SER A 1 86 ? 10.046 3.133 -7.553 1.00 92.31 86 SER A C 1
ATOM 664 O O . SER A 1 86 ? 10.201 4.152 -6.884 1.00 92.31 86 SER A O 1
ATOM 666 N N . ALA A 1 87 ? 8.916 2.419 -7.483 1.00 94.38 87 ALA A N 1
ATOM 667 C CA . ALA A 1 87 ? 7.790 2.758 -6.612 1.00 94.38 87 ALA A CA 1
ATOM 668 C C . ALA A 1 87 ? 7.937 2.264 -5.156 1.00 94.38 87 ALA A C 1
ATOM 670 O O . ALA A 1 87 ? 7.163 2.691 -4.298 1.00 94.38 87 ALA A O 1
ATOM 671 N N . VAL A 1 88 ? 8.912 1.400 -4.840 1.00 94.69 88 VAL A N 1
ATOM 672 C CA . VAL A 1 88 ? 9.058 0.789 -3.500 1.00 94.69 88 VAL A CA 1
ATOM 673 C C . VAL A 1 88 ? 9.245 1.821 -2.373 1.00 94.69 88 VAL A C 1
ATOM 675 O O . VAL A 1 88 ? 8.529 1.723 -1.375 1.00 94.69 88 VAL A O 1
ATOM 678 N N . PRO A 1 89 ? 10.093 2.864 -2.500 1.00 95.69 89 PRO A N 1
ATOM 679 C CA . PRO A 1 89 ? 10.205 3.890 -1.455 1.00 95.69 89 PRO A CA 1
ATOM 680 C C . PRO A 1 89 ? 8.875 4.615 -1.187 1.00 95.69 89 PRO A C 1
ATOM 682 O O . PRO A 1 89 ? 8.554 4.977 -0.051 1.00 95.69 89 PRO A O 1
ATOM 685 N N . ARG A 1 90 ? 8.059 4.786 -2.235 1.00 96.00 90 ARG A N 1
ATOM 686 C CA . ARG A 1 90 ? 6.727 5.393 -2.136 1.00 96.00 90 ARG A CA 1
ATOM 687 C C . ARG A 1 90 ? 5.742 4.454 -1.440 1.00 96.00 90 ARG A C 1
ATOM 689 O O . ARG A 1 90 ? 4.976 4.925 -0.608 1.00 96.00 90 ARG A O 1
ATOM 696 N N . LEU A 1 91 ? 5.792 3.150 -1.730 1.00 97.25 91 LEU A N 1
ATOM 697 C CA . LEU A 1 91 ? 5.001 2.129 -1.032 1.00 97.25 91 LEU A CA 1
ATOM 698 C C . LEU A 1 91 ? 5.259 2.175 0.478 1.00 97.25 91 LEU A C 1
ATOM 700 O O . LEU A 1 91 ? 4.306 2.272 1.245 1.00 97.25 91 LEU A O 1
ATOM 704 N N . ILE A 1 92 ? 6.529 2.178 0.894 1.00 96.94 92 ILE A N 1
ATOM 705 C CA . ILE A 1 92 ? 6.899 2.269 2.315 1.00 96.94 92 ILE A CA 1
ATOM 706 C C . ILE A 1 92 ? 6.307 3.542 2.927 1.00 96.94 92 ILE A C 1
ATOM 708 O O . ILE A 1 92 ? 5.635 3.480 3.952 1.00 96.94 92 ILE A O 1
ATOM 712 N N . SER A 1 93 ? 6.473 4.685 2.256 1.00 97.69 93 SER A N 1
ATOM 713 C CA . SER A 1 93 ? 5.918 5.961 2.724 1.00 97.69 93 SER A CA 1
ATOM 714 C C . SER A 1 93 ? 4.401 5.896 2.944 1.00 97.69 93 SER A C 1
ATOM 716 O O . SER A 1 93 ? 3.912 6.357 3.972 1.00 97.69 93 SER A O 1
ATOM 718 N N . VAL A 1 94 ? 3.654 5.297 2.010 1.00 98.00 94 VAL A N 1
ATOM 719 C CA . VAL A 1 94 ? 2.193 5.131 2.112 1.00 98.00 94 VAL A CA 1
ATOM 720 C C . VAL A 1 94 ? 1.819 4.247 3.302 1.00 98.00 94 VAL A C 1
ATOM 722 O O . VAL A 1 94 ? 0.962 4.633 4.092 1.00 98.00 94 VAL A O 1
ATOM 725 N N . VAL A 1 95 ? 2.483 3.100 3.465 1.00 97.56 95 VAL A N 1
ATOM 726 C CA . VAL A 1 95 ? 2.231 2.164 4.574 1.00 97.56 95 VAL A CA 1
ATOM 727 C C . VAL A 1 95 ? 2.486 2.827 5.926 1.00 97.56 95 VAL A C 1
ATOM 729 O O . VAL A 1 95 ? 1.667 2.711 6.836 1.00 97.56 95 VAL A O 1
ATOM 732 N N . GLU A 1 96 ? 3.586 3.567 6.065 1.00 97.31 96 GLU A N 1
ATOM 733 C CA . GLU A 1 96 ? 3.902 4.258 7.316 1.00 97.31 96 GLU A CA 1
ATOM 734 C C . GLU A 1 96 ? 2.910 5.383 7.644 1.00 97.31 96 GLU A C 1
ATOM 736 O O . GLU A 1 96 ? 2.615 5.615 8.817 1.00 97.31 96 GLU A O 1
ATOM 741 N N . ILE A 1 97 ? 2.370 6.078 6.635 1.00 97.19 97 ILE A N 1
ATOM 742 C CA . ILE A 1 97 ? 1.291 7.055 6.845 1.00 97.19 97 ILE A CA 1
ATOM 743 C C . ILE A 1 97 ? 0.022 6.339 7.316 1.00 97.19 97 ILE A C 1
ATOM 745 O O . ILE A 1 97 ? -0.546 6.742 8.325 1.00 97.19 97 ILE A O 1
ATOM 749 N N . ILE A 1 98 ? -0.385 5.251 6.653 1.00 96.06 98 ILE A N 1
ATOM 750 C CA . ILE A 1 98 ? -1.575 4.475 7.043 1.00 96.06 98 ILE A CA 1
ATOM 751 C C . ILE A 1 98 ? -1.463 4.007 8.495 1.00 96.06 98 ILE A C 1
ATOM 753 O O . ILE A 1 98 ? -2.392 4.221 9.265 1.00 96.06 98 ILE A O 1
ATOM 757 N N . LYS A 1 99 ? -0.323 3.432 8.901 1.00 93.88 99 LYS A N 1
ATOM 758 C CA . LYS A 1 99 ? -0.116 2.983 10.289 1.00 93.88 99 LYS A CA 1
ATOM 759 C C . LYS A 1 99 ? -0.256 4.126 11.295 1.00 93.88 99 LYS A C 1
ATOM 761 O O . LYS A 1 99 ? -0.904 3.954 12.323 1.00 93.88 99 LYS A O 1
ATOM 766 N N . ARG A 1 100 ? 0.331 5.291 10.997 1.00 93.62 100 ARG A N 1
ATOM 767 C CA . ARG A 1 100 ? 0.250 6.474 11.868 1.00 93.62 100 ARG A CA 1
ATOM 768 C C . ARG A 1 100 ? -1.167 7.019 11.987 1.00 93.62 100 ARG A C 1
ATOM 770 O O . ARG A 1 100 ? -1.557 7.402 13.081 1.00 93.62 100 ARG A O 1
ATOM 777 N N . GLU A 1 101 ? -1.910 7.074 10.889 1.00 93.06 101 GLU A N 1
ATOM 778 C CA . GLU A 1 101 ? -3.269 7.619 10.883 1.00 93.06 101 GLU A CA 1
ATOM 779 C C . GLU A 1 101 ? -4.293 6.626 11.443 1.00 93.06 101 GLU A C 1
ATOM 781 O O . GLU A 1 101 ? -5.200 7.031 12.159 1.00 93.06 101 GLU A O 1
ATOM 786 N N . PHE A 1 102 ? -4.115 5.321 11.224 1.00 91.50 102 PHE A N 1
ATOM 787 C CA . PHE A 1 102 ? -5.024 4.294 11.738 1.00 91.50 102 PHE A CA 1
ATOM 788 C C . PHE A 1 102 ? -5.100 4.281 13.271 1.00 91.50 102 PHE A C 1
ATOM 790 O O . PHE A 1 102 ? -6.184 4.159 13.837 1.00 91.50 102 PHE A O 1
ATOM 797 N N . ILE A 1 103 ? -3.960 4.461 13.948 1.00 88.38 103 ILE A N 1
ATOM 798 C CA . ILE A 1 103 ? -3.903 4.544 15.417 1.00 88.38 103 ILE A CA 1
ATOM 799 C C . ILE A 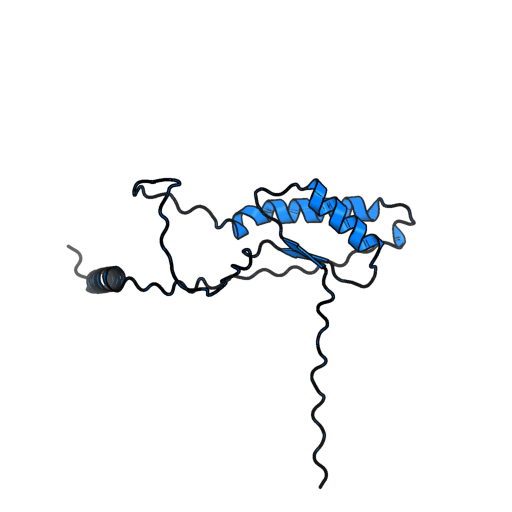1 103 ? -4.621 5.807 15.929 1.00 88.38 103 ILE A C 1
ATOM 801 O O . ILE A 1 103 ? -5.163 5.791 17.030 1.00 88.38 103 ILE A O 1
ATOM 805 N N . LYS A 1 104 ? -4.653 6.885 15.131 1.00 87.25 104 LYS A N 1
ATOM 806 C CA . LYS A 1 104 ? -5.263 8.178 15.486 1.00 87.25 104 LYS A CA 1
ATOM 807 C C . LYS A 1 104 ? -6.765 8.275 15.219 1.00 87.25 104 LYS A C 1
ATOM 809 O O . LYS A 1 104 ? -7.353 9.280 15.605 1.00 87.25 104 LYS A O 1
ATOM 814 N N . LEU A 1 105 ? -7.374 7.310 14.528 1.00 82.31 105 LEU A N 1
ATOM 815 C CA . LEU A 1 105 ? -8.825 7.312 14.307 1.00 82.31 105 LEU A CA 1
ATOM 816 C C . LEU A 1 105 ? -9.567 7.345 15.664 1.00 82.31 105 LEU A C 1
ATOM 818 O O . LEU A 1 105 ? -8.999 6.993 16.697 1.00 82.31 105 LEU A O 1
ATOM 822 N N . ASP A 1 106 ? -10.844 7.720 15.703 1.00 65.44 106 ASP A N 1
ATOM 823 C CA . ASP A 1 106 ? -11.586 7.842 16.972 1.00 65.44 106 ASP A CA 1
ATOM 824 C C . ASP A 1 106 ? -11.721 6.482 17.689 1.00 65.44 106 ASP A C 1
ATOM 826 O O . ASP A 1 106 ? -12.222 5.526 17.101 1.00 65.44 106 ASP A O 1
ATOM 830 N N . GLY A 1 107 ? -11.238 6.344 18.932 1.00 66.31 107 GLY A N 1
ATOM 831 C CA . GLY A 1 107 ? -11.303 5.096 19.717 1.00 66.31 107 GLY A CA 1
ATOM 832 C C . GLY A 1 107 ? -10.166 4.935 20.735 1.00 66.31 107 GLY A C 1
ATOM 833 O O . GLY A 1 107 ? -9.245 5.749 20.769 1.00 66.31 107 GLY A O 1
ATOM 834 N N . SER A 1 108 ? -10.218 3.886 21.570 1.00 66.06 108 SER A N 1
ATOM 835 C CA . SER A 1 108 ? -9.100 3.556 22.467 1.00 66.06 108 SER A CA 1
ATOM 836 C C . SER A 1 108 ? -7.908 3.055 21.638 1.00 66.06 108 SER A C 1
ATOM 838 O O . SER A 1 108 ? -8.075 2.116 20.852 1.00 66.06 108 SER A O 1
ATOM 840 N N . PRO A 1 109 ? -6.705 3.638 21.786 1.00 67.19 109 PRO A N 1
ATOM 841 C CA . PRO A 1 109 ? -5.520 3.202 21.047 1.00 67.19 109 PRO A CA 1
ATOM 842 C C . PRO A 1 109 ? -5.113 1.759 21.380 1.00 67.19 109 PRO A C 1
ATOM 844 O O . PRO A 1 109 ? -4.441 1.118 20.577 1.00 67.19 109 PRO A O 1
ATOM 847 N N . GLU A 1 110 ? -5.543 1.235 22.531 1.00 67.50 110 GLU A N 1
ATOM 848 C CA . GLU A 1 110 ? -5.215 -0.119 22.994 1.00 67.50 110 GLU A CA 1
ATOM 849 C C . GLU A 1 110 ? -5.911 -1.220 22.176 1.00 67.50 110 GLU A C 1
ATOM 851 O O . GLU A 1 110 ? -5.383 -2.324 22.060 1.00 67.50 110 GLU A O 1
ATOM 856 N N . ASP A 1 111 ? -7.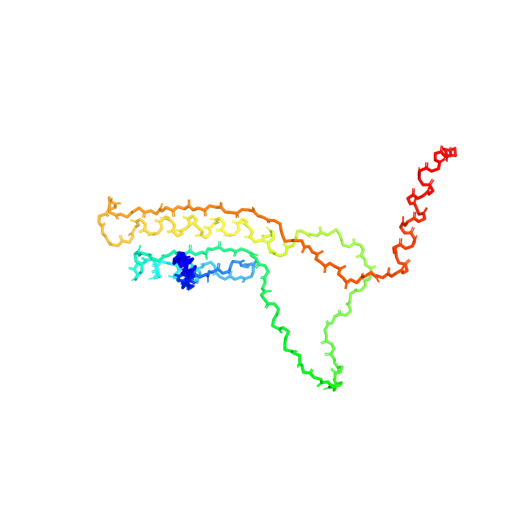034 -0.901 21.521 1.00 72.19 111 ASP A N 1
ATOM 857 C CA . ASP A 1 111 ? -7.822 -1.865 20.740 1.00 72.19 111 ASP A CA 1
ATOM 858 C C . ASP A 1 111 ? -7.433 -1.906 19.251 1.00 72.19 111 ASP A C 1
ATOM 860 O O . ASP A 1 111 ? -7.966 -2.710 18.479 1.00 72.19 111 ASP A O 1
ATOM 864 N N . ARG A 1 112 ? -6.524 -1.025 18.809 1.00 78.75 112 ARG A N 1
ATOM 865 C CA . ARG A 1 112 ? -6.129 -0.899 17.399 1.00 78.75 112 ARG A CA 1
ATOM 866 C C . ARG A 1 112 ? -4.722 -1.415 17.151 1.00 78.75 112 ARG A C 1
ATOM 868 O O . ARG A 1 112 ? -3.756 -0.658 17.083 1.00 78.75 112 ARG A O 1
ATOM 875 N N . THR A 1 113 ? -4.627 -2.715 16.911 1.00 84.44 113 THR A N 1
ATOM 876 C CA . THR A 1 113 ? -3.398 -3.358 16.445 1.00 84.44 113 THR A CA 1
ATOM 877 C C . THR A 1 113 ? -3.453 -3.616 14.939 1.00 84.44 113 THR A C 1
ATOM 879 O O . THR A 1 113 ? -4.477 -4.012 14.385 1.00 84.44 113 THR A O 1
ATOM 882 N N . LEU A 1 114 ? -2.331 -3.384 14.252 1.00 89.81 114 LEU A N 1
ATOM 883 C CA . LEU A 1 114 ? -2.139 -3.788 12.859 1.00 89.81 114 LEU A CA 1
ATOM 884 C C . LEU A 1 114 ? -1.016 -4.815 12.788 1.00 89.81 114 LEU A C 1
ATOM 886 O O . LEU A 1 114 ? 0.108 -4.556 13.220 1.00 89.81 114 LEU A O 1
ATOM 890 N N . HIS A 1 115 ? -1.315 -5.960 12.186 1.00 92.38 115 HIS A N 1
ATOM 891 C CA . HIS A 1 115 ? -0.327 -6.981 11.870 1.00 92.38 115 HIS A CA 1
ATOM 892 C C . HIS A 1 115 ? 0.088 -6.834 10.406 1.00 92.38 115 HIS A C 1
ATOM 894 O O . HIS A 1 115 ? -0.756 -6.820 9.511 1.00 92.38 115 HIS A O 1
ATOM 900 N N . GLN A 1 116 ? 1.392 -6.703 10.160 1.00 94.88 116 GLN A N 1
ATOM 901 C CA . GLN A 1 116 ? 1.948 -6.509 8.824 1.00 94.88 116 GLN A CA 1
ATOM 902 C C . GLN A 1 116 ? 2.809 -7.710 8.429 1.00 94.88 116 GLN A C 1
ATOM 904 O O . GLN A 1 116 ? 3.692 -8.122 9.179 1.00 94.88 116 GLN A O 1
ATOM 909 N N . TYR A 1 117 ? 2.597 -8.211 7.213 1.00 96.56 117 TYR A N 1
ATOM 910 C CA . TYR A 1 117 ? 3.410 -9.251 6.588 1.00 96.56 117 TYR A CA 1
ATOM 911 C C . TYR A 1 117 ? 4.025 -8.690 5.307 1.00 96.56 117 TYR A C 1
ATOM 913 O O . TYR A 1 117 ? 3.322 -8.090 4.494 1.00 96.56 117 TYR A O 1
ATOM 921 N N . ASN A 1 118 ? 5.333 -8.876 5.127 1.00 9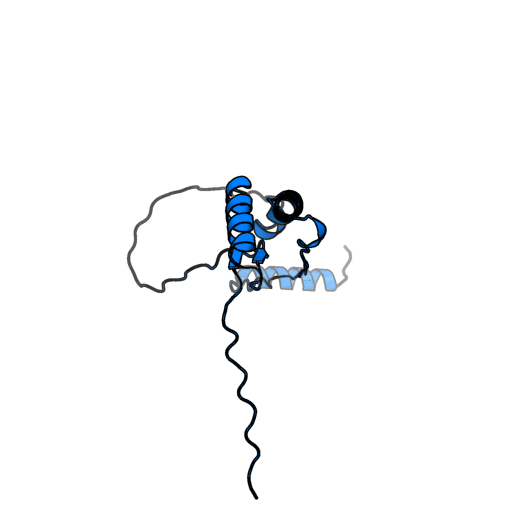6.25 118 ASN A N 1
ATOM 922 C CA . ASN A 1 118 ? 6.058 -8.380 3.960 1.00 96.25 118 ASN A CA 1
ATOM 923 C C . ASN A 1 118 ? 6.505 -9.550 3.086 1.00 96.25 118 ASN A C 1
ATOM 925 O O . ASN A 1 118 ? 7.058 -10.527 3.587 1.00 96.25 118 ASN A O 1
ATOM 929 N N . GLN A 1 119 ? 6.319 -9.413 1.777 1.00 93.88 119 GLN A N 1
ATOM 930 C CA . GLN A 1 119 ? 6.817 -10.353 0.781 1.00 93.88 119 GLN A CA 1
ATOM 931 C C . GLN A 1 119 ? 7.629 -9.591 -0.264 1.00 93.88 119 GLN A C 1
ATOM 933 O O . GLN A 1 119 ? 7.184 -8.569 -0.785 1.00 93.88 119 GLN A O 1
ATOM 938 N N . ILE A 1 120 ? 8.820 -10.102 -0.573 1.00 91.31 120 ILE A N 1
ATOM 939 C CA . ILE A 1 120 ? 9.695 -9.588 -1.627 1.00 91.31 120 ILE A CA 1
ATOM 940 C C . ILE A 1 120 ? 9.946 -10.740 -2.595 1.00 91.31 120 ILE A C 1
ATOM 942 O O . ILE A 1 120 ? 10.228 -11.858 -2.172 1.00 91.31 120 ILE A O 1
ATOM 946 N N . GLY A 1 121 ? 9.819 -10.472 -3.890 1.00 87.69 121 GLY A N 1
ATOM 947 C CA . GLY A 1 121 ? 10.051 -11.453 -4.939 1.00 87.69 121 GLY A CA 1
ATOM 948 C C . GLY A 1 121 ? 10.448 -10.779 -6.243 1.00 87.69 121 GLY A C 1
ATOM 949 O O . GLY A 1 121 ? 10.264 -9.571 -6.415 1.00 87.69 121 GLY A O 1
ATOM 950 N N . CYS A 1 122 ? 10.984 -11.576 -7.158 1.00 83.12 122 CYS A N 1
ATOM 951 C CA . CYS A 1 122 ? 11.314 -11.160 -8.512 1.00 83.12 122 CYS A CA 1
ATOM 952 C C . CYS A 1 122 ? 10.276 -11.753 -9.464 1.00 83.12 122 CYS A C 1
ATOM 954 O O . CYS A 1 122 ? 9.922 -12.923 -9.338 1.00 83.12 122 CYS A O 1
ATOM 956 N N . LEU A 1 123 ? 9.786 -10.952 -10.407 1.00 80.38 123 LEU A N 1
ATOM 957 C CA . LEU A 1 123 ? 9.049 -11.489 -11.5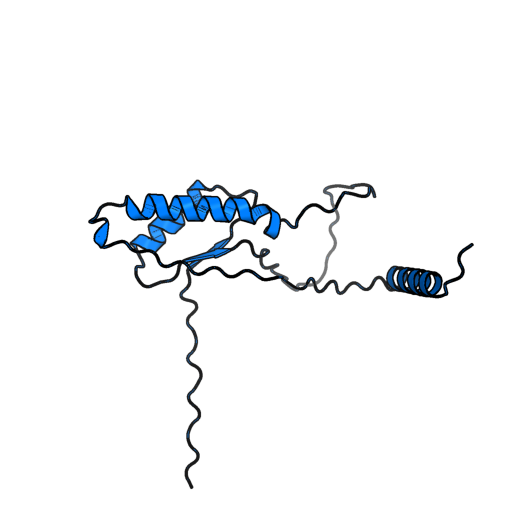45 1.00 80.38 123 LEU A CA 1
ATOM 958 C C . LEU A 1 123 ? 10.080 -11.862 -12.599 1.00 80.38 123 LEU A C 1
ATOM 960 O O . LEU A 1 123 ? 10.855 -11.003 -13.020 1.00 80.38 123 LEU A O 1
ATOM 964 N N . GLU A 1 124 ? 10.110 -13.130 -12.992 1.00 76.75 124 GLU A N 1
ATOM 965 C CA . GLU A 1 124 ? 10.918 -13.548 -14.128 1.00 76.75 124 GLU A CA 1
ATOM 966 C C . GLU A 1 124 ? 10.392 -12.833 -15.369 1.00 76.75 124 GLU A C 1
ATOM 968 O O . GLU A 1 124 ? 9.212 -12.916 -15.718 1.00 76.75 124 GLU A O 1
ATOM 973 N N . GLN A 1 125 ? 11.267 -12.062 -16.001 1.00 64.69 125 GLN A N 1
ATOM 974 C CA . GLN A 1 125 ? 10.950 -11.404 -17.248 1.00 64.69 125 GLN A CA 1
ATOM 975 C C . GLN A 1 125 ? 11.054 -12.469 -18.338 1.00 64.69 125 GLN A C 1
ATOM 977 O O . GLN A 1 125 ? 12.144 -12.807 -18.789 1.00 64.69 125 GLN A O 1
ATOM 982 N N . THR A 1 126 ? 9.923 -13.073 -18.705 1.00 53.38 126 THR A N 1
ATOM 983 C CA . THR A 1 126 ? 9.856 -13.981 -19.852 1.00 53.38 126 THR A CA 1
ATOM 984 C C . THR A 1 126 ? 9.962 -13.140 -21.125 1.00 53.38 126 THR A C 1
ATOM 986 O O . THR A 1 126 ? 8.968 -12.873 -21.796 1.00 53.38 126 THR A O 1
ATOM 989 N N . ASP A 1 127 ? 11.163 -12.655 -21.436 1.00 54.72 127 ASP A N 1
ATOM 990 C CA . ASP A 1 127 ? 11.467 -12.039 -22.724 1.00 54.72 127 ASP A CA 1
ATOM 991 C C . ASP A 1 127 ? 11.503 -13.152 -23.788 1.00 54.72 127 ASP A C 1
ATOM 993 O O . ASP A 1 127 ? 12.552 -13.567 -24.268 1.00 54.72 127 ASP A O 1
ATOM 997 N N . THR A 1 128 ? 10.336 -13.677 -24.172 1.00 48.03 128 THR A N 1
ATOM 998 C CA . THR A 1 128 ? 10.180 -14.401 -25.441 1.00 48.03 128 THR A CA 1
ATOM 999 C C . THR A 1 128 ? 10.113 -13.385 -26.570 1.00 48.03 128 THR A C 1
ATOM 1001 O O . THR A 1 128 ? 9.054 -13.140 -27.142 1.00 48.03 128 THR A O 1
ATOM 1004 N N . VAL A 1 129 ? 11.257 -12.780 -26.867 1.00 50.16 129 VAL A N 1
ATOM 1005 C CA . VAL A 1 129 ? 11.630 -12.415 -28.231 1.00 50.16 129 VAL A CA 1
ATOM 1006 C C . VAL A 1 129 ? 13.115 -12.735 -28.316 1.00 50.16 129 VAL A C 1
ATOM 1008 O O . VAL A 1 129 ? 13.969 -11.905 -28.020 1.00 50.16 129 VAL A O 1
ATOM 1011 N N . ILE A 1 130 ? 13.418 -13.996 -28.621 1.00 48.78 130 ILE A N 1
ATOM 1012 C CA . ILE A 1 130 ? 14.747 -14.351 -29.102 1.00 48.78 130 ILE A CA 1
ATOM 1013 C C . ILE A 1 130 ? 14.824 -13.668 -30.466 1.00 48.78 130 ILE A C 1
ATOM 1015 O O . ILE A 1 130 ? 14.276 -14.165 -31.445 1.00 48.78 130 ILE A O 1
ATOM 1019 N N . ASP A 1 131 ? 15.398 -12.469 -30.515 1.00 49.19 131 ASP A N 1
ATOM 1020 C CA . ASP A 1 131 ? 15.964 -11.975 -31.761 1.00 49.19 131 ASP A CA 1
ATOM 1021 C C . ASP A 1 131 ? 17.142 -12.909 -32.045 1.00 49.19 131 ASP A C 1
ATOM 1023 O O . ASP A 1 131 ? 18.220 -12.765 -31.461 1.00 49.19 131 ASP A O 1
ATOM 1027 N N . GLU A 1 132 ? 16.885 -13.957 -32.833 1.00 52.09 132 GLU A N 1
ATOM 1028 C CA . GLU A 1 132 ? 17.843 -15.028 -33.148 1.00 52.09 132 GLU A CA 1
ATOM 1029 C C . GLU A 1 132 ? 19.180 -14.443 -33.635 1.00 52.09 132 GLU A C 1
ATOM 1031 O O . GLU A 1 132 ? 20.248 -14.963 -33.316 1.00 52.09 132 GLU A O 1
ATOM 1036 N N . THR A 1 133 ? 19.118 -13.272 -34.273 1.00 56.72 133 THR A N 1
ATOM 1037 C CA . THR A 1 133 ? 20.252 -12.475 -34.742 1.00 56.72 133 THR A CA 1
ATOM 1038 C C . THR A 1 133 ? 21.187 -12.006 -33.619 1.00 56.72 133 THR A C 1
ATOM 1040 O O . THR A 1 133 ? 22.408 -11.988 -33.781 1.00 56.72 133 THR A O 1
ATOM 1043 N N . GLY A 1 134 ? 20.641 -11.599 -32.469 1.00 60.53 134 GLY A N 1
ATOM 1044 C CA . GLY A 1 134 ? 21.421 -11.075 -31.343 1.00 60.53 134 GLY A CA 1
ATOM 1045 C C . GLY A 1 134 ? 22.006 -12.172 -30.454 1.00 60.53 134 GLY A C 1
ATOM 1046 O O . GLY A 1 134 ? 23.102 -12.023 -29.904 1.00 60.53 134 GLY A O 1
ATOM 1047 N N . ASP A 1 135 ? 21.293 -13.291 -30.336 1.00 63.97 135 ASP A N 1
ATOM 1048 C CA . ASP A 1 135 ? 21.716 -14.433 -29.527 1.00 63.97 135 ASP A CA 1
ATOM 1049 C C . ASP A 1 135 ? 22.899 -15.181 -30.155 1.00 63.97 135 ASP A C 1
ATOM 1051 O O . ASP A 1 135 ? 23.791 -15.634 -29.431 1.00 63.97 135 ASP A O 1
ATOM 1055 N N . GLU A 1 136 ? 22.960 -15.241 -31.487 1.00 71.12 136 GLU A N 1
ATOM 1056 C CA . GLU A 1 136 ? 24.094 -15.814 -32.214 1.00 71.12 136 GLU A CA 1
ATOM 1057 C C . GLU A 1 136 ? 25.365 -14.969 -32.034 1.00 71.12 136 GLU A C 1
ATOM 1059 O O . GLU A 1 136 ? 26.399 -15.487 -31.609 1.00 71.12 136 GLU A O 1
ATOM 1064 N N . ALA A 1 137 ? 25.266 -13.643 -32.181 1.00 74.88 137 ALA A N 1
ATOM 1065 C CA . ALA A 1 137 ? 26.385 -12.729 -31.938 1.00 74.88 137 ALA A CA 1
ATOM 1066 C C . ALA A 1 137 ? 26.884 -12.768 -30.479 1.00 74.88 137 ALA A C 1
ATOM 1068 O O . ALA A 1 137 ? 28.089 -12.688 -30.218 1.00 74.88 137 ALA A O 1
ATOM 1069 N N . ARG A 1 138 ? 25.971 -12.924 -29.507 1.00 77.50 138 ARG A N 1
ATOM 1070 C CA . ARG A 1 138 ? 26.332 -13.081 -28.088 1.00 77.50 138 ARG A CA 1
ATOM 1071 C C . ARG A 1 138 ? 27.032 -14.414 -27.832 1.00 77.50 138 ARG A C 1
ATOM 1073 O O . ARG A 1 138 ? 27.998 -14.447 -27.066 1.00 77.50 138 ARG A O 1
ATOM 1080 N N . ARG A 1 139 ? 26.559 -15.502 -28.449 1.00 81.38 139 ARG A N 1
ATOM 1081 C CA . ARG A 1 139 ? 27.176 -16.830 -28.338 1.00 81.38 139 ARG A CA 1
ATOM 1082 C C . ARG A 1 139 ? 28.597 -16.812 -28.899 1.00 81.38 139 ARG A C 1
ATOM 1084 O O . ARG A 1 139 ? 29.500 -17.290 -28.216 1.00 81.38 139 ARG A O 1
ATOM 1091 N N . ASP A 1 140 ? 28.807 -16.198 -30.059 1.00 81.75 140 ASP A N 1
ATOM 1092 C CA . ASP A 1 140 ? 30.129 -16.088 -30.685 1.00 81.75 140 ASP A CA 1
ATOM 1093 C C . ASP A 1 140 ? 31.101 -15.244 -29.857 1.00 81.75 140 ASP A C 1
ATOM 1095 O O . ASP A 1 140 ? 32.260 -15.621 -29.673 1.00 81.75 140 ASP A O 1
ATOM 1099 N N . ALA A 1 141 ? 30.630 -14.132 -29.285 1.00 81.75 141 ALA A N 1
ATOM 1100 C CA . ALA A 1 141 ? 31.444 -13.306 -28.395 1.00 81.75 141 ALA A CA 1
ATOM 1101 C C . ALA A 1 141 ? 31.879 -14.072 -27.132 1.00 81.75 141 ALA A C 1
ATOM 1103 O O . ALA A 1 141 ? 33.032 -13.966 -26.709 1.00 81.75 141 ALA A O 1
ATOM 1104 N N . LEU A 1 142 ? 30.980 -14.876 -26.555 1.00 82.06 142 LEU A N 1
ATOM 1105 C CA . LEU A 1 142 ? 31.281 -15.744 -25.413 1.00 82.06 142 LEU A CA 1
ATOM 1106 C C . LEU A 1 142 ? 32.281 -16.843 -25.778 1.00 82.06 142 LEU A C 1
ATOM 1108 O O . LEU A 1 142 ? 33.239 -17.057 -25.039 1.00 82.06 142 LEU A O 1
ATOM 1112 N N . LEU A 1 143 ? 32.098 -17.503 -26.924 1.00 83.44 143 LEU A N 1
ATOM 1113 C CA . LEU A 1 143 ? 33.012 -18.543 -27.401 1.00 83.44 143 LEU A CA 1
ATOM 1114 C C . LEU A 1 143 ? 34.422 -17.986 -27.620 1.00 83.44 143 LEU A C 1
ATOM 1116 O O . LEU A 1 143 ? 35.401 -18.589 -27.187 1.00 83.44 143 LEU A O 1
ATOM 1120 N N . LYS A 1 144 ? 34.518 -16.789 -28.205 1.00 81.25 144 LYS A N 1
ATOM 1121 C CA . LYS A 1 144 ? 35.790 -16.102 -28.441 1.00 81.25 144 LYS A CA 1
ATOM 1122 C C . LYS A 1 144 ? 36.480 -15.666 -27.146 1.00 81.25 144 LYS A C 1
ATOM 1124 O O . LYS A 1 144 ? 37.699 -15.766 -27.042 1.00 81.25 144 LYS A O 1
ATOM 1129 N N . ALA A 1 145 ? 35.720 -15.215 -26.147 1.00 80.06 145 ALA A N 1
ATOM 1130 C CA . ALA A 1 145 ? 36.263 -14.867 -24.832 1.00 80.06 145 ALA A CA 1
ATOM 1131 C C . ALA A 1 145 ? 36.761 -16.101 -24.056 1.00 80.06 145 ALA A C 1
ATOM 1133 O O . ALA A 1 145 ? 37.733 -16.011 -23.307 1.00 80.06 145 ALA A O 1
ATOM 1134 N N . LEU A 1 146 ? 36.122 -17.258 -24.257 1.00 81.00 146 LEU A N 1
ATOM 1135 C CA . LEU A 1 146 ? 36.504 -18.531 -23.639 1.00 81.00 146 LEU A CA 1
ATOM 1136 C C . LEU A 1 146 ? 37.683 -19.221 -24.339 1.00 81.00 146 LEU A C 1
ATOM 1138 O O . LEU A 1 146 ? 38.335 -20.061 -23.724 1.00 81.00 146 LEU A O 1
ATOM 1142 N N . GLU A 1 147 ? 37.992 -18.858 -25.589 1.00 84.69 147 GLU A N 1
ATOM 1143 C CA . GLU A 1 147 ? 39.126 -19.416 -26.343 1.00 84.69 147 GLU A CA 1
ATOM 1144 C C . GLU A 1 147 ? 40.492 -19.048 -25.724 1.00 84.69 147 GLU A C 1
ATOM 1146 O O . GLU A 1 147 ? 41.513 -19.636 -26.075 1.00 84.69 147 GLU A O 1
ATOM 1151 N N . GLY A 1 148 ? 40.537 -18.092 -24.784 1.00 69.38 148 GLY A N 1
ATOM 1152 C CA . GLY A 1 148 ? 41.714 -17.830 -23.945 1.00 69.38 148 GLY A CA 1
ATOM 1153 C C . GLY A 1 148 ? 42.952 -17.313 -24.688 1.00 69.38 148 GLY A C 1
ATOM 1154 O O . GLY A 1 148 ? 44.028 -17.216 -24.096 1.00 69.38 148 GLY A O 1
ATOM 1155 N N . LYS A 1 149 ? 42.831 -16.955 -25.970 1.00 67.06 149 LYS A N 1
ATOM 1156 C CA . LYS A 1 149 ? 43.885 -16.274 -26.728 1.00 67.06 149 LYS A CA 1
ATOM 1157 C C . LYS A 1 149 ? 43.927 -14.805 -26.319 1.00 67.06 149 LYS A C 1
ATOM 1159 O O . LYS A 1 149 ? 43.269 -13.961 -26.920 1.00 67.06 149 LYS A O 1
ATOM 1164 N N . ASN A 1 150 ? 44.706 -14.513 -25.283 1.00 58.38 150 ASN A N 1
ATOM 1165 C CA . ASN A 1 150 ? 45.181 -13.156 -25.037 1.00 58.38 150 ASN A CA 1
ATOM 1166 C C . ASN A 1 150 ? 45.989 -12.706 -26.269 1.00 58.38 150 ASN A C 1
ATOM 1168 O O . ASN A 1 150 ? 46.929 -13.402 -26.660 1.00 58.38 150 ASN A O 1
ATOM 1172 N N . GLN A 1 151 ? 45.576 -11.602 -26.903 1.00 52.72 151 GLN A N 1
ATOM 1173 C CA . GLN A 1 151 ? 46.430 -10.851 -27.831 1.00 52.72 151 GLN A CA 1
ATOM 1174 C C . GLN A 1 151 ? 47.548 -10.151 -27.063 1.00 52.72 151 GLN A C 1
ATOM 1176 O O . GLN A 1 151 ? 47.274 -9.690 -25.932 1.00 52.72 151 GLN A O 1
#

pLDDT: mean 74.82, std 20.35, range [35.66, 98.0]

Organism: NCBI:txid5364

Radius of gyration: 24.81 Å; chains: 1; bounding box: 62×62×62 Å